Protein AF-A0A7J7RM82-F1 (afdb_monomer)

Mean predicted aligned error: 15.43 Å

InterPro domains:
  IPR032098 Acyltransferase, C-terminal domain [PF16076] (1-62)

Radius of gyration: 29.15 Å; Cα contacts (8 Å, |Δi|>4): 18; chains: 1; bounding box: 52×50×74 Å

Foldseek 3Di:
DDDDDDDPVPQDPDPVVNVVVVVVVVVVVVVQVVVCVVPVDRPDDDPDPDDDCVVVVVVVVVVCVVVVVVVVVVVCCVVVVDVVVVVVVVVVVVVVVVVVVVVVVVVPPPDDDPVPVPVVVVVVPD

pLDDT: mean 78.98, std 12.27, range [42.66, 94.31]

Sequence (126 aa):
MYVRRIPLEQVPEEEDQCSAWLHRLYQEKDAFQEQYYQTGTFPETPMVPPRRPWTLLNWLFWASLLLYPFFRFLVSMVSSGSSLTLAGFVLVFFVASVGVRWMIGVTEIDKGSAYGNMDSRQKHKD

Organism: Pipistrellus kuhlii (NCBI:txid59472)

Secondary structure (DSSP, 8-state):
-------GGGS-SSHHHHHHHHHHHHHHHHHHHHHHHHHSS-SS---PPPP-HHHHHHHHHHHHHHHHHHHHHHHHHHHHT-HHHHHHHHHHHHHHHHHHHHHHHHH--S----TTTTHHHHTT--

Solvent-accessible surface area (backbone atoms only — not comparable to full-atom values): 7862 Å² total; per-residue (Å²): 138,89,85,81,89,80,64,72,92,78,56,58,89,51,70,71,58,31,53,56,50,50,52,52,51,50,53,53,50,51,52,51,51,52,46,25,72,76,68,74,50,68,93,64,84,82,83,72,77,79,83,66,64,64,59,57,51,52,49,50,50,53,49,48,64,57,44,50,61,51,52,54,47,51,51,50,48,68,74,62,67,49,63,68,58,52,52,51,48,53,51,51,54,49,54,51,54,51,50,51,56,50,49,50,62,73,67,52,68,92,66,74,73,76,82,78,65,69,70,72,68,60,73,78,74,116

Structure (mmCIF, N/CA/C/O backbone):
data_AF-A0A7J7RM82-F1
#
_entry.id   AF-A0A7J7RM82-F1
#
loop_
_atom_site.group_PDB
_atom_site.id
_atom_site.type_symbol
_atom_site.label_atom_id
_atom_site.label_alt_id
_atom_site.label_comp_id
_atom_site.label_asym_id
_atom_site.label_entity_id
_atom_site.label_seq_id
_atom_site.pdbx_PDB_ins_code
_atom_site.Cartn_x
_atom_site.Cartn_y
_atom_site.Cartn_z
_atom_site.occupancy
_atom_site.B_iso_or_equiv
_atom_site.auth_seq_id
_atom_site.auth_comp_id
_atom_site.auth_asym_id
_atom_site.auth_atom_id
_atom_site.pdbx_PDB_model_num
ATOM 1 N N . MET A 1 1 ? -14.057 -7.672 9.190 1.00 66.00 1 MET A N 1
ATOM 2 C CA . MET A 1 1 ? -13.662 -7.028 10.461 1.00 66.00 1 MET A CA 1
ATOM 3 C C . MET A 1 1 ? -14.871 -6.277 10.983 1.00 66.00 1 MET A C 1
ATOM 5 O O . MET A 1 1 ? -15.407 -5.466 10.239 1.00 66.00 1 MET A O 1
ATOM 9 N N . TYR A 1 2 ? -15.320 -6.588 12.198 1.00 70.31 2 TYR A N 1
ATOM 10 C CA . TYR A 1 2 ? -16.422 -5.898 12.869 1.00 70.31 2 TYR A CA 1
ATOM 11 C C . TYR A 1 2 ? -15.852 -4.838 13.816 1.00 70.31 2 TYR A C 1
ATOM 13 O O . TYR A 1 2 ? -15.000 -5.155 14.647 1.00 70.31 2 TYR A O 1
ATOM 21 N N . VAL A 1 3 ? -16.270 -3.580 13.665 1.00 76.06 3 VAL A N 1
ATOM 22 C CA . VAL A 1 3 ? -15.784 -2.463 14.488 1.00 76.06 3 VAL A CA 1
ATOM 23 C C . VAL A 1 3 ? -16.979 -1.655 14.981 1.00 76.06 3 VAL A C 1
ATOM 25 O O . VAL A 1 3 ? -17.597 -0.930 14.207 1.00 76.06 3 VAL A O 1
ATOM 28 N N . ARG A 1 4 ? -17.262 -1.753 16.283 1.00 81.25 4 ARG A N 1
ATOM 29 C CA . ARG A 1 4 ? -18.290 -0.975 16.988 1.00 81.25 4 ARG A CA 1
ATOM 30 C C . ARG A 1 4 ? -17.627 0.011 17.946 1.00 81.25 4 ARG A C 1
ATOM 32 O O . ARG A 1 4 ? -16.690 -0.352 18.655 1.00 81.25 4 ARG A O 1
ATOM 39 N N . ARG A 1 5 ? -18.115 1.255 17.984 1.00 82.19 5 ARG A N 1
ATOM 40 C CA . ARG A 1 5 ? -17.739 2.236 19.016 1.00 82.19 5 ARG A CA 1
ATOM 41 C C . ARG A 1 5 ? -18.630 2.032 20.239 1.00 82.19 5 ARG A C 1
ATOM 43 O O . ARG A 1 5 ? -19.844 1.973 20.086 1.00 82.19 5 ARG A O 1
ATOM 50 N N . ILE A 1 6 ? -18.031 1.939 21.421 1.00 85.31 6 ILE A N 1
ATOM 51 C CA . ILE A 1 6 ? -18.752 1.842 22.695 1.00 85.31 6 ILE A CA 1
ATOM 52 C C . ILE A 1 6 ? -18.644 3.213 23.379 1.00 85.31 6 ILE A C 1
ATOM 54 O O . ILE A 1 6 ? -17.517 3.672 23.586 1.00 85.31 6 ILE A O 1
ATOM 58 N N . PRO A 1 7 ? -19.758 3.909 23.666 1.00 86.81 7 PRO A N 1
ATOM 59 C CA . PRO A 1 7 ? -19.720 5.181 24.382 1.00 86.81 7 PRO A CA 1
ATOM 60 C C . PRO A 1 7 ? -19.312 4.960 25.844 1.00 86.81 7 PRO A C 1
ATOM 62 O O . PRO A 1 7 ? -19.686 3.963 26.458 1.00 86.81 7 PRO A O 1
ATOM 65 N N . LEU A 1 8 ? -18.552 5.906 26.402 1.00 79.94 8 LEU A N 1
ATOM 66 C CA . LEU A 1 8 ? -18.005 5.799 27.762 1.00 79.94 8 LEU A CA 1
ATOM 67 C C . LEU A 1 8 ? -19.094 5.765 28.841 1.00 79.94 8 LEU A C 1
ATOM 69 O O . LEU A 1 8 ? -18.905 5.135 29.869 1.00 79.94 8 LEU A O 1
ATOM 73 N N . GLU A 1 9 ? -20.256 6.357 28.568 1.00 81.81 9 GLU A N 1
ATOM 74 C CA . GLU A 1 9 ? -21.432 6.344 29.451 1.00 81.81 9 GLU A CA 1
ATOM 75 C C . GLU A 1 9 ? -21.964 4.928 29.740 1.00 81.81 9 GLU A C 1
ATOM 77 O O . GLU A 1 9 ? -22.655 4.718 30.730 1.00 81.81 9 GLU A O 1
ATOM 82 N N . GLN A 1 10 ? -21.676 3.953 28.868 1.00 79.69 10 GLN A N 1
ATOM 83 C CA . GLN A 1 10 ? -22.127 2.563 29.016 1.00 79.69 10 GLN A CA 1
ATOM 84 C C . GLN A 1 10 ? -21.128 1.680 29.778 1.00 79.69 10 GLN A C 1
ATOM 86 O O . GLN A 1 10 ? -21.416 0.503 30.001 1.00 79.69 10 GLN A O 1
ATOM 91 N N . VAL A 1 11 ? -19.954 2.211 30.132 1.00 85.62 11 VAL A N 1
ATOM 92 C CA . VAL A 1 11 ? -18.898 1.465 30.822 1.00 85.62 11 VAL A CA 1
ATOM 93 C C . VAL A 1 11 ? -19.064 1.664 32.333 1.00 85.62 11 VAL A C 1
ATOM 95 O O . VAL A 1 11 ? -18.994 2.803 32.791 1.00 85.62 11 VAL A O 1
ATOM 98 N N . PRO A 1 12 ? -19.288 0.596 33.122 1.00 86.94 12 PRO A N 1
ATOM 99 C CA . PRO A 1 12 ? -19.401 0.719 34.573 1.00 86.94 12 PRO A CA 1
ATOM 100 C C . PRO A 1 12 ? -18.080 1.187 35.199 1.00 86.94 12 PRO A C 1
ATOM 102 O O . PRO A 1 12 ? -17.019 0.677 34.845 1.00 86.94 12 PRO A O 1
ATOM 105 N N . GLU A 1 13 ? -18.148 2.118 36.153 1.00 83.81 13 GLU A N 1
ATOM 106 C CA . GLU A 1 13 ? -16.970 2.611 36.891 1.00 83.81 13 GLU A CA 1
ATOM 107 C C . GLU A 1 13 ? -16.578 1.699 38.069 1.00 83.81 13 GLU A C 1
ATOM 109 O O . GLU A 1 13 ? -15.430 1.707 38.507 1.00 83.81 13 GLU A O 1
ATOM 114 N N . GLU A 1 14 ? -17.516 0.893 38.575 1.00 87.94 14 GLU A N 1
ATOM 115 C CA . GLU A 1 14 ? -17.283 -0.045 39.678 1.00 87.94 14 GLU A CA 1
ATOM 116 C C . GLU A 1 14 ? -16.596 -1.333 39.187 1.00 87.94 14 GLU A C 1
ATOM 118 O O . GLU A 1 14 ? -16.987 -1.905 38.167 1.00 87.94 14 GLU A O 1
ATOM 123 N N . GLU A 1 15 ? -15.588 -1.810 39.924 1.00 82.12 15 GLU A N 1
ATOM 124 C CA . GLU A 1 15 ? -14.686 -2.901 39.514 1.00 82.12 15 GLU A CA 1
ATOM 125 C C . GLU A 1 15 ? -15.422 -4.225 39.232 1.00 82.12 15 GLU A C 1
ATOM 127 O O . GLU A 1 15 ? -15.249 -4.826 38.165 1.00 82.12 15 GLU A O 1
ATOM 132 N N . ASP A 1 16 ? -16.325 -4.633 40.127 1.00 86.19 16 ASP A N 1
ATOM 133 C CA . ASP A 1 16 ? -17.100 -5.869 39.976 1.00 86.19 16 ASP A CA 1
ATOM 134 C C . ASP A 1 16 ? -18.048 -5.800 38.770 1.00 86.19 16 ASP A C 1
ATOM 136 O O . ASP A 1 16 ? -18.126 -6.735 37.964 1.00 86.19 16 ASP A O 1
ATOM 140 N N . GLN A 1 17 ? -18.727 -4.664 38.589 1.00 84.00 17 GLN A N 1
ATOM 141 C CA . GLN A 1 17 ? -19.632 -4.451 37.459 1.00 84.00 17 GLN A CA 1
ATOM 142 C C . GLN A 1 17 ? -18.871 -4.360 36.130 1.00 84.00 17 GLN A C 1
ATOM 144 O O . GLN A 1 17 ? -19.348 -4.871 35.113 1.00 84.00 17 GLN A O 1
ATOM 149 N N . CYS A 1 18 ? -17.676 -3.768 36.134 1.00 87.19 18 CYS A N 1
ATOM 150 C CA . CYS A 1 18 ? -16.795 -3.686 34.974 1.00 87.19 18 CYS A CA 1
ATOM 151 C C . CYS A 1 18 ? -16.325 -5.079 34.535 1.00 87.19 18 CYS A C 1
ATOM 153 O O . CYS A 1 18 ? -16.401 -5.409 33.349 1.00 87.19 18 CYS A O 1
ATOM 155 N N . SER A 1 19 ? -15.934 -5.942 35.478 1.00 86.94 19 SER A N 1
ATOM 156 C CA . SER A 1 19 ? -15.536 -7.321 35.168 1.00 86.94 19 SER A CA 1
ATOM 157 C C . SER A 1 19 ? -16.682 -8.119 34.526 1.00 86.94 19 SER A C 1
ATOM 159 O O . SER A 1 19 ? -16.503 -8.745 33.476 1.00 86.94 19 SER A O 1
ATOM 161 N N . ALA A 1 20 ? -17.895 -8.024 35.082 1.00 90.38 20 ALA A N 1
A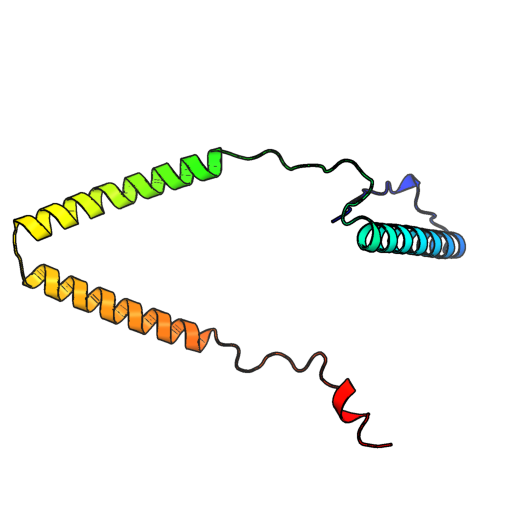TOM 162 C CA . ALA A 1 20 ? -19.081 -8.687 34.550 1.00 90.38 20 ALA A CA 1
ATOM 163 C C . ALA A 1 20 ? -19.465 -8.149 33.162 1.00 90.38 20 ALA A C 1
ATOM 165 O O . ALA A 1 20 ? -19.866 -8.912 32.278 1.00 90.38 20 ALA A O 1
ATOM 166 N N . TRP A 1 21 ? -19.317 -6.841 32.950 1.00 91.56 21 TRP A N 1
ATOM 167 C CA . TRP A 1 21 ? -19.548 -6.195 31.662 1.00 91.56 21 TRP A CA 1
ATOM 168 C C . TRP A 1 21 ? -18.535 -6.647 30.603 1.00 91.56 21 TRP A C 1
ATOM 170 O O . TRP A 1 21 ? -18.936 -7.018 29.498 1.00 91.56 21 TRP A O 1
ATOM 180 N N . LEU A 1 22 ? -17.245 -6.716 30.950 1.00 89.12 22 LEU A N 1
ATOM 181 C CA . LEU A 1 22 ? -16.195 -7.232 30.068 1.00 89.12 22 LEU A CA 1
ATOM 182 C C . LEU A 1 22 ? -16.450 -8.691 29.687 1.00 89.12 22 LEU A C 1
ATOM 184 O O . LEU A 1 22 ? -16.358 -9.033 28.510 1.00 89.12 22 LEU A O 1
ATOM 188 N N . HIS A 1 23 ? -16.820 -9.544 30.645 1.00 91.38 23 HIS A N 1
ATOM 189 C CA . HIS A 1 23 ? -17.148 -10.942 30.362 1.00 91.38 23 HIS A CA 1
ATOM 190 C C . HIS A 1 23 ? -18.308 -11.080 29.374 1.00 91.38 23 HIS A C 1
ATOM 192 O O . HIS A 1 23 ? -18.207 -11.855 28.422 1.00 91.38 23 HIS A O 1
ATOM 198 N N . ARG A 1 24 ? -19.378 -10.296 29.545 1.00 90.56 24 ARG A N 1
ATOM 199 C CA . ARG A 1 24 ? -20.495 -10.265 28.587 1.00 90.56 24 ARG A CA 1
ATOM 200 C C . ARG A 1 24 ? -20.047 -9.772 27.210 1.00 90.56 24 ARG A C 1
ATOM 202 O O . ARG A 1 24 ? -20.447 -10.350 26.204 1.00 90.56 24 ARG A O 1
ATOM 209 N N . LEU A 1 25 ? -19.183 -8.757 27.154 1.00 90.75 25 LEU A N 1
ATOM 210 C CA . LEU A 1 25 ? -18.636 -8.243 25.896 1.00 90.75 25 LEU A CA 1
ATOM 211 C C . LEU A 1 25 ? -17.785 -9.292 25.163 1.00 90.75 25 LEU A C 1
ATOM 213 O O . LEU A 1 25 ? -17.858 -9.389 23.940 1.00 90.75 25 LEU A O 1
ATOM 217 N N . TYR A 1 26 ? -16.988 -10.083 25.885 1.00 89.19 26 TYR A N 1
ATOM 218 C CA . TYR A 1 26 ? -16.224 -11.184 25.290 1.00 89.19 26 TYR A CA 1
ATOM 219 C C . TYR A 1 26 ? -17.138 -12.280 24.739 1.00 89.19 26 TYR A C 1
ATOM 221 O O . TYR A 1 26 ? -16.940 -12.705 23.606 1.00 89.19 26 TYR A O 1
ATOM 229 N N . GLN A 1 27 ? -18.180 -12.666 25.480 1.00 92.25 27 GLN A N 1
ATOM 230 C CA . GLN A 1 27 ? -19.170 -13.639 25.004 1.00 92.25 27 GLN A CA 1
ATOM 231 C C . GLN A 1 27 ? -19.871 -13.167 23.722 1.00 92.25 27 GLN A C 1
ATOM 233 O O . GLN A 1 27 ? -20.050 -13.948 22.790 1.00 92.25 27 GLN A O 1
ATOM 238 N N . GLU A 1 28 ? -20.229 -11.882 23.645 1.00 88.69 28 GLU A N 1
ATOM 239 C CA . GLU A 1 28 ? -20.826 -11.288 22.444 1.00 88.69 28 GLU A CA 1
ATOM 240 C C . GLU A 1 28 ? -19.862 -11.361 21.243 1.00 88.69 28 GLU A C 1
ATOM 242 O O . GLU A 1 28 ? -20.262 -11.723 20.135 1.00 88.69 28 GLU A O 1
ATOM 247 N N . LYS A 1 29 ? -18.571 -11.072 21.460 1.00 87.56 29 LYS A N 1
ATOM 248 C CA . LYS A 1 29 ? -17.538 -11.164 20.415 1.00 87.56 29 LYS A CA 1
ATOM 249 C C . LYS A 1 29 ? -17.334 -12.589 19.914 1.00 87.56 29 LYS A C 1
ATOM 251 O O . LYS A 1 29 ? -17.247 -12.778 18.700 1.00 87.56 29 LYS A O 1
ATOM 256 N N . ASP A 1 30 ? -17.283 -13.562 20.817 1.00 89.75 30 ASP A N 1
ATOM 257 C CA . ASP A 1 30 ? -17.131 -14.972 20.454 1.00 89.75 30 ASP A CA 1
ATOM 258 C C . ASP A 1 30 ? -18.332 -15.459 19.636 1.00 89.75 30 ASP A C 1
ATOM 260 O O . ASP A 1 30 ? -18.149 -16.092 18.595 1.00 89.75 30 ASP A O 1
ATOM 264 N N . ALA A 1 31 ? -19.552 -15.068 20.019 1.00 88.00 31 ALA A N 1
ATOM 265 C CA . ALA A 1 31 ? -20.758 -15.386 19.258 1.00 88.00 31 ALA A CA 1
ATOM 266 C C . ALA A 1 31 ? -20.718 -14.804 17.832 1.00 88.00 31 ALA A C 1
ATOM 268 O O . ALA A 1 31 ? -21.047 -15.497 16.867 1.00 88.00 31 ALA A O 1
ATOM 269 N N . PHE A 1 32 ? -20.267 -13.555 17.659 1.00 85.25 32 PHE A N 1
ATOM 270 C CA . PHE A 1 32 ? -20.095 -12.972 16.322 1.00 85.25 32 PHE A CA 1
ATOM 271 C C . PHE A 1 32 ? -19.026 -13.685 15.498 1.00 85.25 32 PHE A C 1
ATOM 273 O O . PHE A 1 32 ? -19.153 -13.793 14.276 1.00 85.25 32 PHE A O 1
ATOM 280 N N . GLN A 1 33 ? -17.968 -14.164 16.145 1.00 84.12 33 GLN A N 1
ATOM 281 C CA . GLN A 1 33 ? -16.912 -14.905 15.476 1.00 84.12 33 GLN A CA 1
ATOM 282 C C . GLN A 1 33 ? -17.403 -16.287 15.024 1.00 84.12 33 GLN A C 1
ATOM 284 O O . GLN A 1 33 ? -17.139 -16.684 13.890 1.00 84.12 33 GLN A O 1
ATOM 289 N N . GLU A 1 34 ? -18.187 -16.980 15.848 1.00 87.19 34 GLU A N 1
ATOM 290 C CA . GLU A 1 34 ? -18.834 -18.244 15.483 1.00 87.19 34 GLU A CA 1
ATOM 291 C C . GLU A 1 34 ? -19.819 -18.069 14.316 1.00 87.19 34 GLU A C 1
ATOM 293 O O . GLU A 1 34 ? -19.764 -18.811 13.333 1.00 87.19 34 GLU A O 1
ATOM 298 N N . GLN A 1 35 ? -20.648 -17.023 14.352 1.00 84.81 35 GLN A N 1
ATOM 299 C CA . GLN A 1 35 ? -21.544 -16.676 13.243 1.00 84.81 35 GLN A CA 1
ATOM 300 C C . GLN A 1 35 ? -20.783 -16.365 11.951 1.00 84.81 35 GLN A C 1
ATOM 302 O O . GLN A 1 35 ? -21.218 -16.762 10.866 1.00 84.81 35 GLN A O 1
ATOM 307 N N . TYR A 1 36 ? -19.636 -15.688 12.052 1.00 84.50 36 TYR A N 1
ATOM 308 C CA . TYR A 1 36 ? -18.767 -15.425 10.909 1.00 84.50 36 TYR A CA 1
AT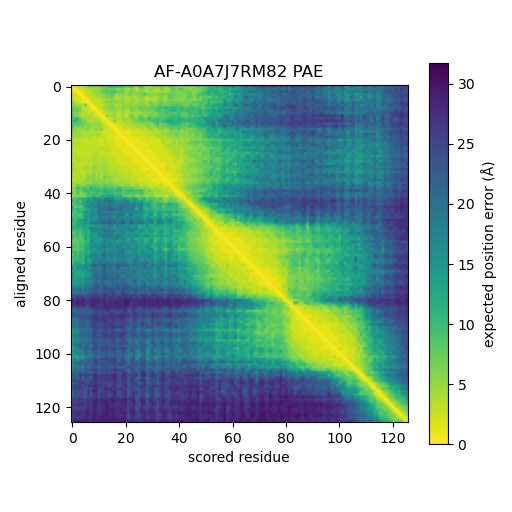OM 309 C C . TYR A 1 36 ? -18.176 -16.715 10.332 1.00 84.50 36 TYR A C 1
ATOM 311 O O . TYR A 1 36 ? -18.137 -16.857 9.112 1.00 84.50 36 TYR A O 1
ATOM 319 N N . TYR A 1 37 ? -17.768 -17.674 11.169 1.00 83.88 37 TYR A N 1
ATOM 320 C CA . TYR A 1 37 ? -17.291 -18.972 10.683 1.00 83.88 37 TYR A CA 1
ATOM 321 C C . TYR A 1 37 ? -18.376 -19.758 9.940 1.00 83.88 37 TYR A C 1
ATOM 323 O O . TYR A 1 37 ? -18.066 -20.429 8.959 1.00 83.88 37 TYR A O 1
ATOM 331 N N . GLN A 1 38 ? -19.634 -19.657 10.373 1.00 85.44 38 GLN A N 1
ATOM 332 C CA . GLN A 1 38 ? -20.752 -20.356 9.733 1.00 85.44 38 GLN A CA 1
ATOM 333 C C . GLN A 1 38 ? -21.240 -19.662 8.451 1.00 85.44 38 GLN A C 1
ATOM 335 O O . GLN A 1 38 ? -21.488 -20.322 7.446 1.00 85.44 38 GLN A O 1
ATOM 340 N N . THR A 1 39 ? -21.384 -18.334 8.475 1.00 82.69 39 THR A N 1
ATOM 341 C CA . THR A 1 39 ? -22.056 -17.563 7.406 1.00 82.69 39 THR A CA 1
ATOM 342 C C . THR A 1 39 ? -21.064 -16.901 6.443 1.00 82.69 39 THR A C 1
ATOM 344 O O . THR A 1 39 ? -21.419 -16.543 5.323 1.00 82.69 39 THR A O 1
ATOM 347 N N . GLY A 1 40 ? -19.811 -16.701 6.860 1.00 78.62 40 GLY A N 1
ATOM 348 C CA . GLY A 1 40 ? -18.785 -15.984 6.094 1.00 78.62 40 GLY A CA 1
ATOM 349 C C . GLY A 1 40 ? -18.960 -14.460 6.057 1.00 78.62 40 GLY A C 1
ATOM 350 O O . GLY A 1 40 ? -18.127 -13.758 5.484 1.00 78.62 40 GLY A O 1
ATOM 351 N N . THR A 1 41 ? -20.015 -13.918 6.672 1.00 74.44 41 THR A N 1
ATOM 352 C CA . THR A 1 41 ? -20.310 -12.479 6.722 1.00 74.44 41 THR A CA 1
ATOM 353 C C . THR A 1 41 ? -20.692 -12.055 8.133 1.00 74.44 41 THR A C 1
ATOM 355 O O . THR A 1 41 ? -21.447 -12.753 8.804 1.00 74.44 41 THR A O 1
ATOM 358 N N . PHE A 1 42 ? -20.203 -10.894 8.578 1.00 77.38 42 PHE A N 1
ATOM 359 C CA . PHE A 1 42 ? -20.676 -10.292 9.826 1.00 77.38 42 PHE A CA 1
ATOM 360 C C . PHE A 1 42 ? -22.100 -9.741 9.629 1.00 77.38 42 PHE A C 1
ATOM 362 O O . PHE A 1 42 ? -22.377 -9.195 8.561 1.00 77.38 42 PHE A O 1
ATOM 369 N N . PRO A 1 43 ? -22.991 -9.868 10.628 1.00 67.81 43 PRO A N 1
ATOM 370 C CA . PRO A 1 43 ? -24.416 -9.555 10.483 1.00 67.81 43 PRO A CA 1
ATOM 371 C C . PRO A 1 43 ? -24.730 -8.059 10.315 1.00 67.81 43 PRO A C 1
ATOM 373 O O . PRO A 1 43 ? -25.824 -7.714 9.876 1.00 67.81 43 PRO A O 1
ATOM 376 N N . GLU A 1 44 ? -23.801 -7.157 10.639 1.00 69.44 44 GLU A N 1
ATOM 377 C CA . GLU A 1 44 ? -24.027 -5.718 10.480 1.00 69.44 44 GLU A CA 1
ATOM 378 C C . GLU A 1 44 ? -23.702 -5.195 9.078 1.00 69.44 44 GLU A C 1
ATOM 380 O O . GLU A 1 44 ? -22.854 -5.723 8.357 1.00 69.44 44 GLU A O 1
ATOM 385 N N . THR A 1 45 ? -24.382 -4.101 8.712 1.00 67.56 45 THR A N 1
ATOM 386 C CA . THR A 1 45 ? -24.242 -3.436 7.416 1.00 67.56 45 THR A CA 1
ATOM 387 C C . THR A 1 45 ? -22.771 -3.158 7.101 1.00 67.56 45 THR A C 1
ATOM 389 O O . THR A 1 45 ? -22.110 -2.451 7.869 1.00 67.56 45 THR A O 1
ATOM 392 N N . PRO A 1 46 ? -22.242 -3.656 5.971 1.00 65.00 46 PRO A N 1
ATOM 393 C CA . PRO A 1 46 ? -20.861 -3.414 5.599 1.00 65.00 46 P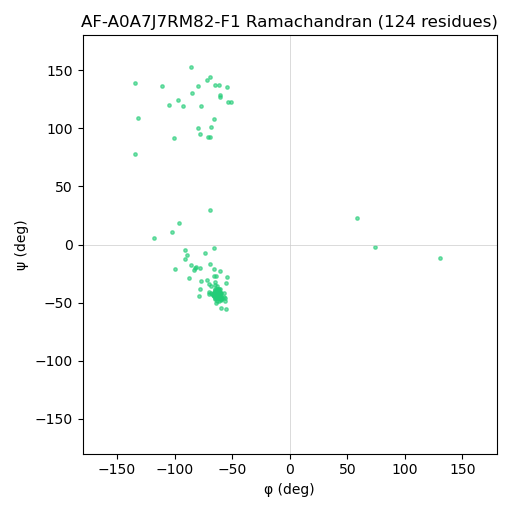RO A CA 1
ATOM 394 C C . PRO A 1 46 ? -20.676 -1.923 5.310 1.00 65.00 46 PRO A C 1
ATOM 396 O O . PRO A 1 46 ? -21.133 -1.407 4.290 1.00 65.00 46 PRO A O 1
ATOM 399 N N . MET A 1 47 ? -19.990 -1.213 6.207 1.00 61.94 47 MET A N 1
ATOM 400 C CA . MET A 1 47 ? -19.541 0.148 5.937 1.00 61.94 47 MET A CA 1
ATOM 401 C C . MET A 1 47 ? -18.409 0.076 4.908 1.00 61.94 47 MET A C 1
ATOM 403 O O . MET A 1 47 ? -17.241 -0.115 5.245 1.00 61.94 47 MET A O 1
ATOM 407 N N . VAL A 1 48 ? -18.764 0.190 3.629 1.00 67.06 48 VAL A N 1
ATOM 408 C CA . VAL A 1 48 ? -17.788 0.266 2.541 1.00 67.06 48 VAL A CA 1
ATOM 409 C C . VAL A 1 48 ? -17.203 1.681 2.535 1.00 67.06 48 VAL A C 1
ATOM 411 O O . VAL A 1 48 ? -17.956 2.642 2.352 1.00 67.06 48 VAL A O 1
ATOM 414 N N . PRO A 1 49 ? -15.883 1.857 2.732 1.00 70.44 49 PRO A N 1
ATOM 415 C CA . PRO A 1 49 ? -15.281 3.177 2.638 1.00 70.44 49 PRO A CA 1
ATOM 416 C C . PRO A 1 49 ? -15.485 3.731 1.218 1.00 70.44 49 PRO A C 1
ATOM 418 O O . PRO A 1 49 ? -15.314 2.995 0.240 1.00 70.44 49 PRO A O 1
ATOM 421 N N . PRO A 1 50 ? -15.834 5.021 1.067 1.00 76.44 50 PRO A N 1
ATOM 422 C CA . PRO A 1 50 ? -16.058 5.607 -0.246 1.00 76.44 50 PRO A CA 1
ATOM 423 C C . PRO A 1 50 ? -14.776 5.521 -1.077 1.00 76.44 50 PRO A C 1
ATOM 425 O O . PRO A 1 50 ? -13.694 5.918 -0.631 1.00 76.44 50 PRO A O 1
ATOM 428 N N . ARG A 1 51 ? -14.890 4.994 -2.302 1.00 73.44 51 ARG A N 1
ATOM 429 C CA . ARG A 1 51 ? -13.765 4.905 -3.240 1.00 73.44 51 ARG A CA 1
ATOM 430 C C . ARG A 1 51 ? -13.265 6.320 -3.540 1.00 73.44 51 ARG A C 1
ATOM 432 O O . ARG A 1 51 ? -14.051 7.182 -3.919 1.00 73.44 51 ARG A O 1
ATOM 439 N N . ARG A 1 52 ? -11.961 6.563 -3.364 1.00 80.94 52 ARG A N 1
ATOM 440 C CA . ARG A 1 52 ? -11.325 7.876 -3.578 1.00 80.94 52 ARG A CA 1
ATOM 441 C C . ARG A 1 52 ? -10.621 7.918 -4.944 1.00 80.94 52 ARG A C 1
ATOM 443 O O . ARG A 1 52 ? -9.438 7.571 -5.008 1.00 80.94 52 ARG A O 1
ATOM 450 N N . PRO A 1 53 ? -11.290 8.363 -6.028 1.00 84.88 53 PRO A N 1
ATOM 451 C CA . PRO A 1 53 ? -10.713 8.359 -7.379 1.00 84.88 53 PRO A CA 1
ATOM 452 C C . PRO A 1 53 ? -9.516 9.308 -7.526 1.00 84.88 53 PRO A C 1
ATOM 454 O O . PRO A 1 53 ? -8.672 9.113 -8.395 1.00 84.88 53 PRO A O 1
ATOM 457 N N . TRP A 1 54 ? -9.400 10.299 -6.638 1.00 87.81 54 TRP A N 1
ATOM 458 C CA . TRP A 1 54 ? -8.309 11.274 -6.624 1.00 87.81 54 TRP A CA 1
ATOM 459 C C . TRP A 1 54 ? -6.917 10.645 -6.552 1.00 87.81 54 TRP A C 1
ATOM 461 O O . TRP A 1 54 ? -5.985 11.165 -7.156 1.00 87.81 54 TRP A O 1
ATOM 471 N N . THR A 1 55 ? -6.781 9.510 -5.862 1.00 86.75 55 THR A N 1
ATOM 472 C CA . THR A 1 55 ? -5.501 8.790 -5.764 1.00 86.75 55 THR A CA 1
ATOM 473 C C . THR A 1 55 ? -5.055 8.234 -7.116 1.00 86.75 55 THR A C 1
ATOM 475 O O . THR A 1 55 ? -3.901 8.408 -7.497 1.00 86.75 55 THR A O 1
ATOM 478 N N . LEU A 1 56 ? -5.981 7.649 -7.883 1.00 86.75 56 LEU A N 1
ATOM 479 C CA . LEU A 1 56 ? -5.710 7.114 -9.218 1.00 86.75 56 LEU A CA 1
ATOM 480 C C . LEU A 1 56 ? -5.398 8.224 -10.221 1.00 86.75 56 LEU A C 1
ATOM 482 O O . LEU A 1 56 ? -4.472 8.087 -11.012 1.00 86.75 56 LEU A O 1
ATOM 486 N N . LEU A 1 57 ? -6.138 9.334 -10.168 1.00 91.62 57 LEU A N 1
ATOM 487 C CA . LEU A 1 57 ? -5.895 10.479 -11.049 1.00 91.62 57 LEU A CA 1
ATOM 488 C C . LEU A 1 57 ? -4.533 11.120 -10.785 1.00 91.62 57 LEU A C 1
ATOM 490 O O . LEU A 1 57 ? -3.799 11.409 -11.725 1.00 91.62 57 LEU A O 1
ATOM 494 N N . ASN A 1 58 ? -4.178 11.309 -9.514 1.00 93.00 58 ASN A N 1
ATOM 495 C CA . ASN A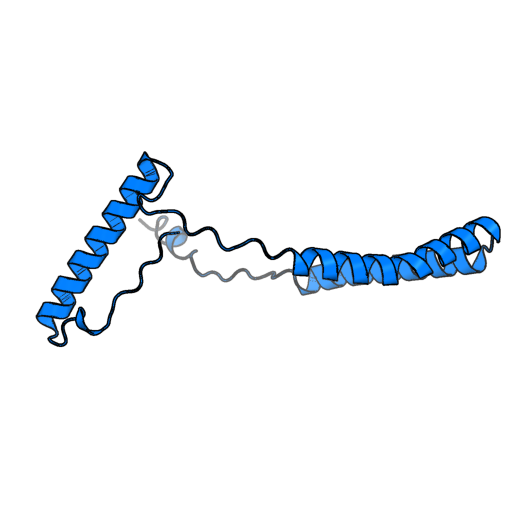 1 58 ? -2.873 11.842 -9.136 1.00 93.00 58 ASN A CA 1
ATOM 496 C C . ASN A 1 58 ? -1.747 10.908 -9.603 1.00 93.00 58 ASN A C 1
ATOM 498 O O . ASN A 1 58 ? -0.785 11.361 -10.221 1.00 93.00 58 ASN A O 1
ATOM 502 N N . TRP A 1 59 ? -1.913 9.601 -9.390 1.00 93.50 59 TRP A N 1
ATOM 503 C CA . TRP A 1 59 ? -0.964 8.598 -9.857 1.00 93.50 59 TRP A CA 1
ATOM 504 C C . TRP A 1 59 ? -0.803 8.616 -11.382 1.00 93.50 59 TRP A C 1
ATOM 506 O O . TRP A 1 59 ? 0.323 8.683 -11.866 1.00 93.50 59 TRP A O 1
ATOM 516 N N . LEU A 1 60 ? -1.902 8.633 -12.144 1.00 93.38 60 LEU A N 1
ATOM 517 C CA . LEU A 1 60 ? -1.868 8.713 -13.608 1.00 93.38 60 LEU A CA 1
ATOM 518 C C . LEU A 1 60 ? -1.210 10.003 -14.100 1.00 93.38 60 LEU A C 1
ATOM 520 O O . LEU A 1 60 ? -0.435 9.964 -15.053 1.00 93.38 60 LEU A O 1
ATOM 524 N N . PHE A 1 61 ? -1.484 11.133 -13.446 1.00 94.31 61 PHE A N 1
ATOM 525 C CA . PHE A 1 61 ? -0.870 12.412 -13.786 1.00 94.31 61 PHE A CA 1
ATOM 526 C C . PHE A 1 61 ? 0.654 12.342 -13.650 1.00 94.31 61 PHE A C 1
ATOM 528 O O . PHE A 1 61 ? 1.362 12.573 -14.631 1.00 94.31 61 PHE A O 1
ATOM 535 N N . TRP A 1 62 ? 1.162 11.934 -12.486 1.00 94.12 62 TRP A N 1
ATOM 536 C CA . TRP A 1 62 ? 2.606 11.809 -12.269 1.00 94.12 62 TRP A CA 1
ATOM 537 C C . TRP A 1 62 ? 3.244 10.734 -13.145 1.00 94.12 62 TRP A C 1
ATOM 539 O O . TRP A 1 62 ? 4.323 10.959 -13.691 1.00 94.12 62 TRP A O 1
ATOM 549 N N . ALA A 1 63 ? 2.566 9.600 -13.334 1.00 92.25 63 ALA A N 1
ATOM 550 C CA . ALA A 1 63 ? 3.024 8.549 -14.231 1.00 92.25 63 ALA A CA 1
ATOM 551 C C . ALA A 1 63 ? 3.165 9.078 -15.661 1.00 92.25 63 ALA A C 1
ATOM 553 O O . ALA A 1 63 ? 4.204 8.876 -16.278 1.00 92.25 63 ALA A O 1
ATOM 554 N N . SER A 1 64 ? 2.168 9.804 -16.174 1.00 92.88 64 SER A N 1
ATOM 555 C CA . SER A 1 64 ? 2.211 10.378 -17.523 1.00 92.88 64 SER A CA 1
ATOM 556 C C . SER A 1 64 ? 3.296 11.452 -17.672 1.00 92.88 64 SER A C 1
ATOM 558 O O . SER A 1 64 ? 4.031 11.440 -18.659 1.00 92.88 64 SER A O 1
ATOM 560 N N . LEU A 1 65 ? 3.459 12.323 -16.669 1.00 93.38 65 LEU A N 1
ATOM 561 C CA . LEU A 1 65 ? 4.472 13.377 -16.651 1.00 93.38 65 LEU A CA 1
ATOM 562 C C . LEU A 1 65 ? 5.896 12.806 -16.652 1.00 93.38 65 LEU A C 1
ATOM 564 O O . LEU A 1 65 ? 6.759 13.350 -17.335 1.00 93.38 65 LEU A O 1
ATOM 568 N N . LEU A 1 66 ? 6.138 11.702 -15.937 1.00 89.56 66 LEU A N 1
ATOM 569 C CA . LEU A 1 66 ? 7.428 11.000 -15.932 1.00 89.56 66 LEU A CA 1
ATOM 570 C C . LEU A 1 66 ? 7.636 10.137 -17.182 1.00 89.56 66 LEU A C 1
ATOM 572 O O . LEU A 1 66 ? 8.743 10.078 -17.719 1.00 89.56 66 LEU A O 1
ATOM 576 N N . LEU A 1 67 ? 6.584 9.479 -17.669 1.00 88.88 67 LEU A N 1
ATOM 577 C CA . LEU A 1 67 ? 6.663 8.623 -18.850 1.00 88.88 67 LEU A CA 1
ATOM 578 C C . LEU A 1 67 ? 6.875 9.428 -20.130 1.00 88.88 67 LEU A C 1
ATOM 580 O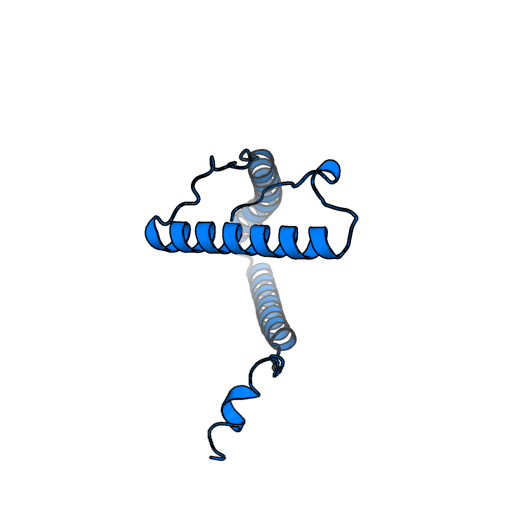 O . LEU A 1 67 ? 7.574 8.955 -21.018 1.00 88.88 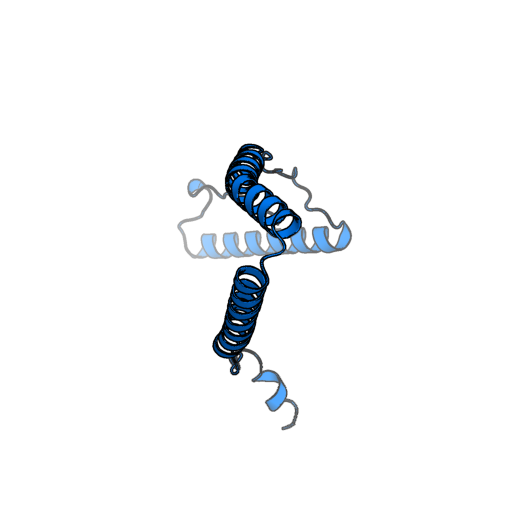67 LEU A O 1
ATOM 584 N N . TYR A 1 68 ? 6.325 10.636 -20.248 1.00 89.50 68 TYR A N 1
ATOM 585 C CA . TYR A 1 68 ? 6.478 11.459 -21.449 1.00 89.50 68 TYR A CA 1
ATOM 586 C C . TYR A 1 68 ? 7.947 11.721 -21.852 1.00 89.50 68 TYR A C 1
ATOM 588 O O . TYR A 1 68 ? 8.315 11.375 -22.981 1.00 89.50 68 TYR A O 1
ATOM 596 N N . PRO A 1 69 ? 8.828 12.265 -20.985 1.00 87.69 69 PRO A N 1
ATOM 597 C CA . PRO A 1 69 ? 10.239 12.438 -21.322 1.00 87.69 69 PRO A CA 1
ATOM 598 C C . PRO A 1 69 ? 10.946 11.094 -21.526 1.00 87.69 69 PRO A C 1
ATOM 600 O O . PRO A 1 69 ? 11.814 11.002 -22.391 1.00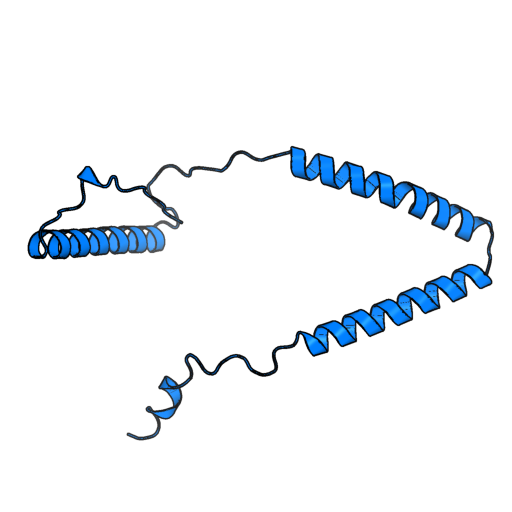 87.69 69 PRO A O 1
ATOM 603 N N . PHE A 1 70 ? 10.543 10.042 -20.806 1.00 84.75 70 PHE A N 1
ATOM 604 C CA . PHE A 1 70 ? 11.099 8.700 -20.974 1.00 84.75 70 PHE A CA 1
ATOM 605 C C . PHE A 1 70 ? 10.790 8.111 -22.360 1.00 84.75 70 PHE A C 1
ATOM 607 O O . PHE A 1 70 ? 11.692 7.638 -23.044 1.00 84.75 70 PHE A O 1
ATOM 614 N N . PHE A 1 71 ? 9.549 8.209 -22.839 1.00 85.94 71 PHE A N 1
ATOM 615 C CA . PHE A 1 71 ? 9.172 7.763 -24.181 1.00 85.94 71 PHE A CA 1
ATOM 616 C C . PHE A 1 71 ? 9.835 8.600 -25.274 1.00 85.94 71 PHE A C 1
ATOM 618 O O . PHE A 1 71 ? 10.321 8.046 -26.258 1.00 85.94 71 PHE A O 1
ATOM 625 N N . ARG A 1 72 ? 9.908 9.927 -25.104 1.00 85.38 72 ARG A N 1
ATOM 626 C CA . ARG A 1 72 ? 10.631 10.809 -26.039 1.00 85.38 72 ARG A CA 1
ATOM 627 C C . ARG A 1 72 ? 12.112 10.439 -26.109 1.00 85.38 72 ARG A C 1
ATOM 629 O O . ARG A 1 72 ? 12.676 10.405 -27.201 1.00 85.38 72 ARG A O 1
ATOM 636 N N . PHE A 1 73 ? 12.710 10.118 -24.966 1.00 82.00 73 PHE A N 1
ATOM 637 C CA . PHE A 1 73 ? 14.075 9.624 -24.876 1.00 82.00 73 PHE A CA 1
ATOM 638 C C . PHE A 1 73 ? 14.243 8.275 -25.594 1.00 82.00 73 PHE A C 1
ATOM 640 O O . PHE A 1 73 ? 15.125 8.156 -26.440 1.00 82.00 73 PHE A O 1
ATOM 647 N N . LEU A 1 74 ? 13.364 7.298 -25.344 1.00 81.56 74 LEU A N 1
ATOM 648 C CA . LEU A 1 74 ? 13.397 5.988 -26.007 1.00 81.56 74 LEU A CA 1
ATOM 649 C C . LEU A 1 74 ? 13.275 6.098 -27.531 1.00 81.56 74 LEU A C 1
ATOM 651 O O . LEU A 1 74 ? 14.053 5.481 -28.253 1.00 81.56 74 LEU A O 1
ATOM 655 N N . VAL A 1 75 ? 12.334 6.901 -28.036 1.00 82.81 75 VAL A N 1
ATOM 656 C CA . VAL A 1 75 ? 12.152 7.098 -29.485 1.00 82.81 75 VAL A CA 1
ATOM 657 C C . VAL A 1 75 ? 13.382 7.762 -30.100 1.00 82.81 75 VAL A C 1
ATOM 659 O O . VAL A 1 75 ? 13.884 7.289 -31.118 1.00 82.81 75 VAL A O 1
ATOM 662 N N . SER A 1 76 ? 13.901 8.815 -29.459 1.00 79.38 76 SER A N 1
ATOM 663 C CA . SER A 1 76 ? 15.135 9.483 -29.887 1.00 79.38 76 SER A CA 1
ATOM 664 C C . SER A 1 76 ? 16.301 8.492 -29.958 1.00 79.38 76 SER A C 1
ATOM 666 O O . SER A 1 76 ? 16.985 8.399 -30.975 1.00 79.38 76 SER A O 1
ATOM 668 N N . MET A 1 77 ? 16.459 7.665 -28.926 1.00 74.75 77 MET A N 1
ATOM 669 C CA . MET A 1 77 ? 17.505 6.652 -28.829 1.00 74.75 77 MET A CA 1
ATOM 670 C C . MET A 1 77 ? 17.401 5.581 -29.925 1.00 74.75 77 MET A C 1
ATOM 672 O O . MET A 1 77 ? 18.407 5.275 -30.566 1.00 74.75 77 MET A O 1
ATOM 676 N N . VAL A 1 78 ? 16.199 5.053 -30.186 1.00 75.50 78 VAL A N 1
ATOM 677 C CA . VAL A 1 78 ? 15.959 4.061 -31.251 1.00 75.50 78 VAL A CA 1
ATOM 678 C C . VAL A 1 78 ? 16.214 4.663 -32.633 1.00 75.50 78 VAL A C 1
ATOM 680 O O . VAL A 1 78 ? 16.837 4.015 -33.468 1.00 75.50 78 VAL A O 1
ATOM 683 N N . SER A 1 79 ? 15.795 5.909 -32.871 1.00 73.75 79 SER A N 1
ATOM 684 C CA . SER A 1 79 ? 16.032 6.580 -34.158 1.00 73.75 79 SER A CA 1
ATOM 685 C C . SER A 1 79 ? 17.492 6.987 -34.380 1.00 73.75 79 SER A C 1
ATOM 687 O O . SER A 1 79 ? 17.952 7.011 -35.516 1.00 73.75 79 SER A O 1
ATOM 689 N N . SER A 1 80 ? 18.227 7.299 -33.307 1.00 72.25 80 SER A N 1
ATOM 690 C CA . SER A 1 80 ? 19.591 7.827 -33.387 1.00 72.25 80 SER A CA 1
ATOM 691 C C . SER A 1 80 ? 20.668 6.738 -33.354 1.00 72.25 80 SER A C 1
ATOM 693 O O . SER A 1 80 ? 21.829 7.054 -33.608 1.00 72.25 80 SER A O 1
ATOM 695 N N . GLY A 1 81 ? 20.326 5.486 -33.017 1.00 66.50 81 GLY A N 1
ATOM 696 C CA . GLY A 1 81 ? 21.235 4.333 -33.094 1.00 66.50 81 GLY A CA 1
ATOM 697 C C . GLY A 1 81 ? 22.526 4.457 -32.272 1.00 66.50 81 G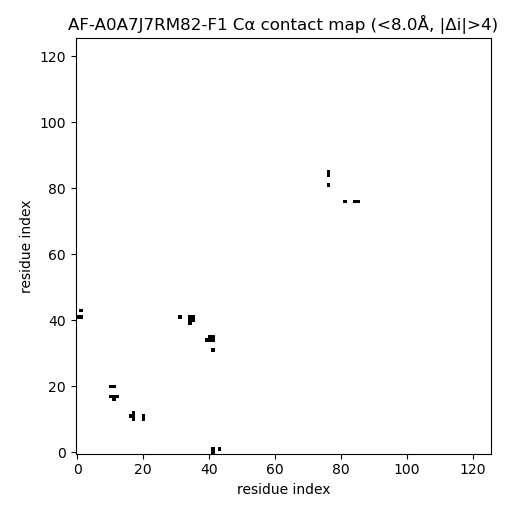LY A C 1
ATOM 698 O O . GLY A 1 81 ? 23.524 3.816 -32.588 1.00 66.50 81 GLY A O 1
ATOM 699 N N . SER A 1 82 ? 22.549 5.305 -31.238 1.00 70.94 82 SER A N 1
ATOM 700 C CA . SER A 1 82 ? 23.782 5.641 -30.519 1.00 70.94 82 SER A CA 1
ATOM 701 C C . SER A 1 82 ? 24.169 4.558 -29.508 1.00 70.94 82 SER A C 1
ATOM 703 O O . SER A 1 82 ? 23.670 4.525 -28.376 1.00 70.94 82 SER A O 1
ATOM 705 N N . SER A 1 83 ? 25.118 3.702 -29.897 1.00 74.44 83 SER A N 1
ATOM 706 C CA . SER A 1 83 ? 25.675 2.618 -29.071 1.00 74.44 83 SER A CA 1
ATOM 707 C C . SER A 1 83 ? 26.228 3.094 -27.723 1.00 74.44 83 SER A C 1
ATOM 709 O O . SER A 1 83 ? 26.211 2.342 -26.752 1.00 74.44 83 SER A O 1
ATOM 711 N N . LEU A 1 84 ? 26.687 4.349 -27.637 1.00 72.88 84 LEU A N 1
ATOM 712 C CA . LEU A 1 84 ? 27.267 4.915 -26.417 1.00 72.88 84 LEU A CA 1
ATOM 713 C C .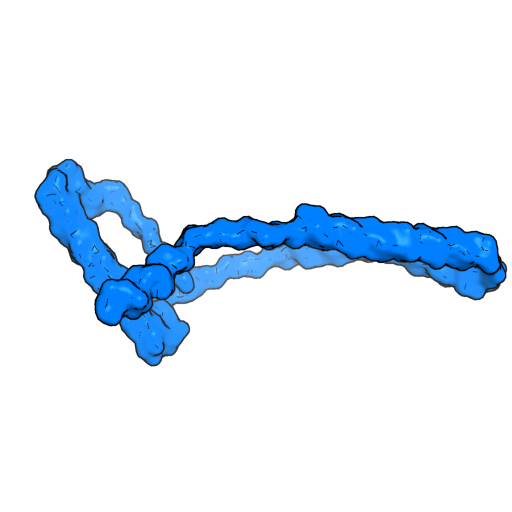 LEU A 1 84 ? 26.207 5.134 -25.327 1.00 72.88 84 LEU A C 1
ATOM 715 O O . LEU A 1 84 ? 26.422 4.799 -24.164 1.00 72.88 84 LEU A O 1
ATOM 719 N N . THR A 1 85 ? 25.036 5.649 -25.714 1.00 76.69 85 THR A N 1
ATOM 720 C CA . THR A 1 85 ? 23.906 5.807 -24.786 1.00 76.69 85 THR A CA 1
ATOM 721 C C . THR A 1 85 ? 23.368 4.445 -24.359 1.00 76.69 85 THR A C 1
ATOM 723 O O . THR A 1 85 ? 23.183 4.215 -23.169 1.00 76.69 85 THR A O 1
ATOM 726 N N . LEU A 1 86 ? 23.233 3.500 -25.296 1.00 76.56 86 LEU A N 1
ATOM 727 C CA . LEU A 1 86 ? 22.812 2.125 -25.016 1.00 76.56 86 LEU A CA 1
ATOM 728 C C . LEU A 1 86 ? 23.722 1.444 -23.988 1.00 76.56 86 LEU A C 1
ATOM 730 O O . LEU A 1 86 ? 23.224 0.900 -23.004 1.00 76.56 86 LEU A O 1
ATOM 734 N N . ALA A 1 87 ? 25.040 1.524 -24.176 1.00 80.19 87 ALA A N 1
ATOM 735 C CA . ALA A 1 87 ? 26.011 0.966 -23.240 1.00 80.19 87 ALA A CA 1
ATOM 736 C C . ALA A 1 87 ? 25.895 1.601 -21.842 1.00 80.19 87 ALA A C 1
ATOM 738 O O . ALA A 1 87 ? 25.905 0.883 -20.842 1.00 80.19 87 ALA A O 1
ATOM 739 N N . GLY A 1 88 ? 25.712 2.924 -21.767 1.00 81.25 88 GLY A N 1
ATOM 740 C CA . GLY A 1 88 ? 25.490 3.634 -20.504 1.00 81.25 88 GLY A CA 1
ATOM 741 C C . GLY A 1 88 ? 24.220 3.185 -19.776 1.00 81.25 88 GLY A C 1
ATOM 742 O O . GLY A 1 88 ? 24.260 2.935 -18.574 1.00 81.25 88 GLY A O 1
ATOM 743 N N . PHE A 1 89 ? 23.106 3.005 -20.492 1.00 80.19 89 PHE A N 1
ATOM 744 C CA . PHE A 1 89 ? 21.867 2.500 -19.892 1.00 80.19 89 PHE A CA 1
ATOM 745 C C . PHE A 1 89 ? 22.013 1.067 -19.396 1.00 80.19 89 PHE A C 1
ATOM 747 O O . PHE A 1 89 ? 21.636 0.787 -18.261 1.00 80.19 89 PHE A O 1
ATOM 754 N N . VAL A 1 90 ? 22.592 0.170 -20.198 1.00 84.12 90 VAL A N 1
ATOM 755 C CA . VAL A 1 90 ? 22.829 -1.223 -19.785 1.00 84.12 90 VAL A CA 1
ATOM 756 C C . VAL A 1 90 ? 23.683 -1.271 -18.517 1.00 84.12 90 VAL A C 1
ATOM 758 O O . VAL A 1 90 ? 23.350 -2.008 -17.591 1.00 84.12 90 VAL A O 1
ATOM 761 N N . LEU A 1 91 ? 24.722 -0.436 -18.429 1.00 87.56 91 LEU A N 1
ATOM 762 C CA . LEU A 1 91 ? 25.555 -0.313 -17.234 1.00 87.56 91 LEU A CA 1
ATOM 763 C C . LEU A 1 91 ? 24.745 0.164 -16.016 1.00 87.56 91 LEU A C 1
ATOM 765 O O . LEU A 1 91 ? 24.820 -0.450 -14.954 1.00 87.56 91 LEU A O 1
ATOM 769 N N . VAL A 1 92 ? 23.941 1.220 -16.161 1.00 88.44 92 VAL A N 1
ATOM 770 C CA . VAL A 1 92 ? 23.113 1.757 -15.066 1.00 88.44 92 VAL A CA 1
ATOM 771 C C . VAL A 1 92 ? 22.073 0.736 -14.601 1.00 88.44 92 VAL A C 1
ATOM 773 O O . VAL A 1 92 ? 21.937 0.513 -13.399 1.00 88.44 92 VAL A O 1
ATOM 776 N N . PHE A 1 93 ? 21.376 0.070 -15.525 1.00 86.75 93 PHE A N 1
ATOM 777 C CA . PHE A 1 93 ? 20.412 -0.985 -15.199 1.00 86.75 93 PHE A CA 1
ATOM 778 C C . PHE A 1 93 ? 21.079 -2.177 -14.511 1.00 86.75 93 PHE A C 1
ATOM 780 O O . PHE A 1 93 ? 20.507 -2.740 -13.574 1.00 86.75 93 PHE A O 1
ATOM 787 N N . PHE A 1 94 ? 22.290 -2.544 -14.930 1.00 90.75 94 PHE A N 1
ATOM 788 C CA . PHE A 1 94 ? 23.063 -3.600 -14.290 1.00 90.75 94 PHE A CA 1
ATOM 789 C C . PHE A 1 94 ? 23.431 -3.229 -12.848 1.00 90.75 94 PHE A C 1
ATOM 791 O O . PHE A 1 94 ? 23.136 -3.992 -11.927 1.00 90.75 94 PHE A O 1
ATOM 798 N N . VAL A 1 95 ? 23.985 -2.031 -12.629 1.00 91.62 95 VAL A N 1
ATOM 799 C CA . VAL A 1 95 ? 24.338 -1.532 -11.288 1.00 91.62 95 VAL A CA 1
ATOM 800 C C . VAL A 1 95 ? 23.100 -1.430 -10.393 1.00 91.62 95 VAL A C 1
ATOM 802 O O . VAL A 1 95 ? 23.133 -1.895 -9.255 1.00 91.62 95 VAL A O 1
ATOM 805 N N . ALA A 1 96 ? 21.986 -0.903 -10.906 1.00 91.06 96 ALA A N 1
ATOM 806 C CA . ALA A 1 96 ? 20.728 -0.825 -10.166 1.00 91.06 96 ALA A CA 1
ATOM 807 C C . ALA A 1 96 ? 20.192 -2.218 -9.788 1.00 91.06 96 ALA A C 1
ATOM 809 O O . ALA A 1 96 ? 19.779 -2.431 -8.649 1.00 91.06 96 ALA A O 1
ATOM 810 N N . SER A 1 97 ? 20.256 -3.190 -10.704 1.00 88.69 97 SER A N 1
ATOM 811 C CA . SER A 1 97 ? 19.811 -4.569 -10.451 1.00 88.69 97 SER A CA 1
ATOM 812 C C . SER A 1 97 ? 20.649 -5.260 -9.374 1.00 88.69 97 SER A C 1
ATOM 814 O O . SER A 1 97 ? 20.105 -5.952 -8.511 1.00 88.69 97 SER A O 1
ATOM 816 N N . VAL A 1 98 ? 21.970 -5.060 -9.396 1.00 89.94 98 VAL A N 1
ATOM 817 C CA . VAL A 1 98 ? 22.874 -5.560 -8.350 1.00 89.94 98 VAL A CA 1
ATOM 818 C C . VAL A 1 98 ? 22.580 -4.872 -7.016 1.00 89.94 98 VAL A C 1
ATOM 820 O O . VAL A 1 98 ? 22.474 -5.554 -6.000 1.00 89.94 98 VAL A O 1
ATOM 823 N N . GLY A 1 99 ? 22.368 -3.553 -7.018 1.00 89.75 99 GLY A N 1
ATOM 824 C CA . GLY A 1 99 ? 22.040 -2.782 -5.817 1.00 89.75 99 GLY A CA 1
ATOM 825 C C . GLY A 1 99 ? 20.741 -3.231 -5.148 1.00 89.75 99 GLY A C 1
ATOM 826 O O . GLY A 1 99 ? 20.706 -3.389 -3.932 1.00 89.75 99 GLY A O 1
ATOM 827 N N . VAL A 1 100 ? 19.693 -3.515 -5.927 1.00 89.50 100 VAL A N 1
ATOM 828 C CA . VAL A 1 100 ? 18.427 -4.046 -5.393 1.00 89.50 100 VAL A CA 1
ATOM 829 C C . VAL A 1 100 ? 18.619 -5.443 -4.806 1.00 89.50 100 VAL A C 1
ATOM 831 O O . VAL A 1 100 ? 18.152 -5.699 -3.701 1.00 89.50 100 VAL A O 1
ATOM 834 N N . ARG A 1 101 ? 19.340 -6.342 -5.489 1.00 85.62 101 ARG A N 1
ATOM 835 C CA . ARG A 1 101 ? 19.642 -7.684 -4.952 1.00 85.62 101 ARG A CA 1
ATOM 836 C C . ARG A 1 101 ? 20.454 -7.621 -3.661 1.00 85.62 101 ARG A C 1
ATOM 838 O O . ARG A 1 101 ? 20.194 -8.389 -2.742 1.00 85.62 101 ARG A O 1
ATOM 845 N N . TRP A 1 102 ? 21.399 -6.689 -3.581 1.00 86.25 102 TRP A N 1
ATOM 846 C CA . TRP A 1 102 ? 22.166 -6.445 -2.365 1.00 86.25 102 TRP A CA 1
ATOM 847 C C . TRP A 1 102 ? 21.285 -5.897 -1.237 1.00 86.25 102 TRP A C 1
ATOM 849 O O . TRP A 1 102 ? 21.355 -6.387 -0.115 1.00 86.25 102 TRP A O 1
ATOM 859 N N . MET A 1 103 ? 20.395 -4.950 -1.542 1.00 84.62 103 MET A N 1
ATOM 860 C CA . MET A 1 103 ? 19.448 -4.395 -0.574 1.00 84.62 103 MET A CA 1
ATOM 861 C C . MET A 1 103 ? 18.484 -5.459 -0.042 1.00 84.62 103 MET A C 1
ATOM 863 O O . MET A 1 103 ? 18.248 -5.496 1.160 1.00 84.62 103 MET A O 1
ATOM 867 N N . ILE A 1 104 ? 17.999 -6.359 -0.904 1.00 81.75 104 ILE A N 1
ATOM 868 C CA . ILE A 1 104 ? 17.179 -7.506 -0.495 1.00 81.75 104 ILE A CA 1
ATOM 869 C C . ILE A 1 104 ? 17.935 -8.358 0.529 1.00 81.75 104 ILE A C 1
ATOM 871 O O . ILE A 1 104 ? 17.368 -8.650 1.574 1.00 81.75 104 ILE A O 1
ATOM 875 N N . GLY A 1 105 ? 19.218 -8.655 0.297 1.00 79.50 105 GLY A N 1
ATOM 876 C CA . GLY A 1 105 ? 20.048 -9.400 1.253 1.00 79.50 105 GLY A CA 1
ATOM 877 C C . GLY A 1 105 ? 20.317 -8.665 2.574 1.00 79.50 105 GLY A C 1
ATOM 878 O O . GLY A 1 105 ? 20.497 -9.309 3.599 1.00 79.50 105 GLY A O 1
ATOM 879 N N . VAL A 1 106 ? 20.305 -7.325 2.588 1.00 77.81 106 VAL A N 1
ATOM 880 C CA . VAL A 1 106 ? 20.394 -6.526 3.831 1.00 77.81 106 VAL A CA 1
ATOM 881 C C . VAL A 1 106 ? 19.060 -6.506 4.587 1.00 77.81 106 VAL A C 1
ATOM 883 O O . VAL A 1 106 ? 19.043 -6.416 5.813 1.00 77.81 106 VAL A O 1
ATOM 886 N N . THR A 1 107 ? 17.938 -6.583 3.871 1.00 77.88 107 THR A N 1
ATOM 887 C CA . THR A 1 107 ? 16.589 -6.633 4.462 1.00 77.88 107 THR A CA 1
ATOM 888 C C . THR A 1 107 ? 16.103 -8.046 4.770 1.00 77.88 107 THR A C 1
ATOM 890 O O . THR A 1 107 ? 15.067 -8.202 5.416 1.00 77.88 107 THR A O 1
ATOM 893 N N . GLU A 1 108 ? 16.824 -9.072 4.320 1.00 68.62 108 GLU A N 1
ATOM 894 C CA . GLU A 1 108 ? 16.565 -10.456 4.684 1.00 68.62 108 GLU A CA 1
ATOM 895 C C . GLU A 1 108 ? 16.901 -10.623 6.168 1.00 68.62 108 GLU A C 1
ATOM 897 O O . GLU A 1 108 ? 18.053 -10.666 6.596 1.00 68.62 108 GLU A O 1
ATOM 902 N N . ILE A 1 109 ? 15.850 -10.622 6.985 1.00 60.75 109 ILE A N 1
ATOM 903 C CA . ILE A 1 109 ? 15.942 -10.859 8.418 1.00 60.75 109 ILE A CA 1
ATOM 904 C C . ILE A 1 109 ? 16.316 -12.336 8.602 1.00 60.75 109 ILE A C 1
ATOM 906 O O . ILE A 1 109 ? 15.452 -13.203 8.688 1.00 60.75 109 ILE A O 1
ATOM 910 N N . ASP A 1 110 ? 17.616 -12.613 8.708 1.00 59.12 110 ASP A N 1
ATOM 911 C CA . ASP A 1 110 ? 18.184 -13.946 8.993 1.00 59.12 110 ASP A CA 1
ATOM 912 C C . ASP A 1 110 ? 17.819 -14.460 10.411 1.00 59.12 110 ASP A C 1
ATOM 914 O O . ASP A 1 110 ? 18.132 -15.573 10.824 1.00 59.12 110 ASP A O 1
ATOM 918 N N . LYS A 1 111 ? 17.114 -13.639 11.200 1.00 57.47 111 LYS A N 1
ATOM 919 C CA . LYS A 1 111 ? 16.612 -13.969 12.538 1.00 57.47 111 LYS A CA 1
ATOM 920 C C . LYS A 1 111 ? 15.166 -13.524 12.702 1.00 57.47 111 LYS A C 1
ATOM 922 O O . LYS A 1 111 ? 14.881 -12.524 13.360 1.00 57.47 111 LYS A O 1
ATOM 927 N N . GLY A 1 112 ? 14.244 -14.301 12.140 1.00 55.03 112 GLY A N 1
ATOM 928 C CA . GLY A 1 112 ? 12.879 -14.335 12.659 1.00 55.03 112 GLY A CA 1
ATOM 929 C C . GLY A 1 112 ? 12.953 -14.644 14.155 1.00 55.03 112 GLY A C 1
ATOM 930 O O . GLY A 1 112 ? 13.599 -15.611 14.564 1.00 55.03 112 GLY A O 1
ATOM 931 N N . SER A 1 113 ? 12.394 -13.769 14.987 1.00 59.41 113 SER A N 1
ATOM 932 C CA . SER A 1 113 ? 12.427 -13.928 16.437 1.00 59.41 113 SER A CA 1
ATOM 933 C C . SER A 1 113 ? 11.858 -15.294 16.825 1.00 59.41 113 SER A C 1
ATOM 935 O O . SER A 1 113 ? 10.811 -15.713 16.342 1.00 59.41 113 SER A O 1
ATOM 937 N N . ALA A 1 114 ? 12.527 -15.989 17.747 1.00 55.94 114 ALA A N 1
ATOM 938 C CA . ALA A 1 114 ? 12.051 -17.240 18.341 1.00 55.94 114 ALA A CA 1
ATOM 939 C C . ALA A 1 114 ? 10.830 -17.035 19.272 1.00 55.94 114 ALA A C 1
ATOM 941 O O . ALA A 1 114 ? 10.648 -17.773 20.239 1.00 55.94 114 ALA A O 1
ATOM 942 N N . TYR A 1 115 ? 9.997 -16.026 19.010 1.00 54.19 115 TYR A N 1
ATOM 943 C CA . TYR A 1 115 ? 8.742 -15.805 19.713 1.00 54.19 115 TYR A CA 1
ATOM 944 C C . TYR A 1 115 ? 7.707 -16.787 19.155 1.00 54.19 115 TYR A C 1
ATOM 946 O O . TYR A 1 115 ? 7.107 -16.556 18.111 1.00 54.19 115 TYR A O 1
ATOM 954 N N . GLY A 1 116 ? 7.564 -17.926 19.836 1.00 57.84 116 GLY A N 1
ATOM 955 C CA . GLY A 1 116 ? 6.597 -18.979 19.505 1.00 57.84 116 GLY A CA 1
ATOM 956 C C . GLY A 1 116 ? 7.172 -20.398 19.437 1.00 57.84 116 GLY A C 1
ATOM 957 O O . GLY A 1 116 ? 6.406 -21.351 19.426 1.00 57.84 116 GLY A O 1
ATOM 958 N N . ASN A 1 117 ? 8.499 -20.583 19.448 1.00 52.53 117 ASN A N 1
ATOM 959 C CA . ASN A 1 117 ? 9.107 -21.919 19.309 1.00 52.53 117 ASN A CA 1
ATOM 960 C C . ASN A 1 117 ? 9.484 -22.594 20.646 1.00 52.53 117 ASN A C 1
ATOM 962 O O . ASN A 1 117 ? 10.300 -23.514 20.672 1.00 52.53 117 ASN A O 1
ATOM 966 N N . MET A 1 118 ? 8.930 -22.143 21.775 1.00 57.19 118 MET A N 1
ATOM 967 C CA . MET A 1 118 ? 9.166 -22.815 23.062 1.00 57.19 118 MET A CA 1
ATOM 968 C C . MET A 1 118 ? 8.269 -24.046 23.262 1.00 57.19 118 MET A C 1
ATOM 970 O O . MET A 1 118 ? 8.644 -24.937 24.018 1.00 57.19 118 MET A O 1
ATOM 974 N N . ASP A 1 119 ? 7.161 -24.164 22.522 1.00 57.16 119 ASP A N 1
ATOM 975 C CA . ASP A 1 119 ? 6.195 -25.259 22.709 1.00 57.16 119 ASP A CA 1
ATOM 976 C C . ASP A 1 119 ? 6.642 -26.602 22.099 1.00 57.16 119 ASP A C 1
ATOM 978 O O . ASP A 1 119 ? 6.195 -27.674 22.505 1.00 57.16 119 ASP A O 1
ATOM 982 N N . SER A 1 120 ? 7.581 -26.587 21.147 1.00 56.03 120 SER A N 1
ATOM 983 C CA . SER A 1 120 ? 8.073 -27.816 20.506 1.00 56.03 120 SER A CA 1
ATOM 984 C C . SER A 1 120 ? 9.153 -28.540 21.321 1.00 56.03 120 SER A C 1
ATOM 986 O O . SER A 1 120 ? 9.352 -29.741 21.141 1.00 56.03 120 SER A O 1
ATOM 988 N N . ARG A 1 121 ? 9.836 -27.854 22.254 1.00 53.03 121 ARG A N 1
ATOM 989 C CA . ARG A 1 121 ? 10.890 -28.468 23.086 1.00 53.03 121 ARG A CA 1
ATOM 990 C C . ARG A 1 121 ? 10.378 -29.165 24.343 1.00 53.03 121 ARG A C 1
ATOM 992 O O . ARG A 1 121 ? 11.123 -29.957 24.915 1.00 53.03 121 ARG A O 1
ATOM 999 N N . GLN A 1 122 ? 9.151 -28.885 24.777 1.00 56.91 122 GLN A N 1
ATOM 1000 C CA . GLN A 1 122 ? 8.616 -29.449 26.018 1.00 56.91 122 GLN A CA 1
ATOM 1001 C C . GLN A 1 122 ? 7.945 -30.814 25.798 1.00 56.91 122 GLN A C 1
ATOM 1003 O O . GLN A 1 122 ? 8.047 -31.680 26.656 1.00 56.91 122 GLN A O 1
ATOM 1008 N N . LYS A 1 123 ? 7.398 -31.073 24.601 1.00 52.19 123 LYS A N 1
ATOM 1009 C CA . LYS A 1 123 ? 6.758 -32.356 24.244 1.00 52.19 123 LYS A CA 1
ATOM 1010 C C . LYS A 1 123 ? 7.697 -33.544 23.998 1.00 52.19 123 LYS A C 1
ATOM 1012 O O . LYS A 1 123 ? 7.209 -34.647 23.804 1.00 52.19 123 LYS A O 1
ATOM 1017 N N . HIS A 1 124 ? 9.014 -33.346 23.975 1.00 49.84 124 HIS A N 1
ATOM 1018 C CA . HIS A 1 124 ? 9.984 -34.437 23.777 1.00 49.84 124 HIS A CA 1
ATOM 1019 C C . HIS A 1 124 ? 10.659 -34.870 25.095 1.00 49.84 124 HIS A C 1
ATOM 1021 O O . HIS A 1 124 ? 11.672 -35.572 25.081 1.00 49.84 124 HIS A O 1
ATOM 1027 N N . LYS A 1 125 ? 10.159 -34.398 26.243 1.00 47.81 125 LYS A N 1
ATOM 1028 C CA . LYS A 1 125 ? 10.746 -34.692 27.556 1.00 47.81 125 LYS A CA 1
ATOM 1029 C C . LYS A 1 125 ? 9.825 -35.451 28.514 1.00 47.81 125 LYS A C 1
ATOM 1031 O O . LYS A 1 125 ? 10.259 -35.681 29.639 1.00 47.81 125 LYS A O 1
ATOM 1036 N N . ASP A 1 126 ? 8.652 -35.863 28.037 1.00 42.66 126 ASP A N 1
ATOM 1037 C CA . ASP A 1 126 ? 7.735 -36.774 28.730 1.00 42.66 126 ASP A CA 1
ATOM 1038 C C . ASP A 1 126 ? 7.746 -38.155 28.062 1.00 42.66 126 ASP A C 1
ATOM 1040 O O . ASP A 1 126 ? 7.710 -38.200 26.808 1.00 42.66 126 ASP A O 1
#